Protein AF-A0A2S5W0P7-F1 (afdb_monomer_lite)

Secondary structure (DSSP, 8-state):
-HHHHTSS-HHHHHHHHHHHHH-GGG--HHHHHHHHHS--SHHHHHHHHHHHHHHHHTT-S-HHHHHHHHHHHHHHHHTTTTTTSHHHHHHHHHHT-

Foldseek 3Di:
DVVQCPDPDLVSNLVVLVVLLVVVLPDDLVSLLCQCPVDPDPNSNLSSLSSLLSNLVVVNDDPVSNVVSLVSLVVSVVVCVCPPHPSVVSSVNSNVD

pLDDT: mean 86.95, std 9.22, range [62.41, 96.12]

Structure (mmCIF, N/CA/C/O backbone):
data_AF-A0A2S5W0P7-F1
#
_entry.id   AF-A0A2S5W0P7-F1
#
loop_
_atom_site.group_PDB
_atom_site.id
_atom_site.type_symbol
_atom_site.label_atom_id
_atom_site.label_alt_id
_atom_site.label_comp_id
_atom_site.label_asym_id
_atom_site.label_entity_id
_atom_site.label_seq_id
_atom_site.pdbx_PDB_ins_code
_atom_site.Cartn_x
_atom_site.Cartn_y
_atom_site.Cartn_z
_atom_site.occupancy
_atom_site.B_iso_or_equiv
_atom_site.auth_seq_id
_atom_site.auth_comp_id
_atom_site.auth_asym_id
_atom_site.auth_atom_id
_atom_site.pdbx_PDB_model_num
ATOM 1 N N . MET A 1 1 ? 4.710 -8.966 12.769 1.00 62.41 1 MET A N 1
ATOM 2 C CA . MET A 1 1 ? 4.796 -8.575 11.346 1.00 62.41 1 MET A CA 1
ATOM 3 C C . MET A 1 1 ? 6.096 -7.838 11.018 1.00 62.41 1 MET A C 1
ATOM 5 O O . MET A 1 1 ? 6.849 -8.324 10.188 1.00 62.41 1 MET A O 1
ATOM 9 N N . GLN A 1 2 ? 6.430 -6.752 11.726 1.00 62.94 2 GLN A N 1
ATOM 10 C CA . GLN A 1 2 ? 7.634 -5.935 11.473 1.00 62.94 2 GLN A CA 1
ATOM 11 C C . GLN A 1 2 ? 8.955 -6.725 11.337 1.00 62.94 2 GLN A C 1
ATOM 13 O O . GLN A 1 2 ? 9.772 -6.416 10.478 1.00 62.94 2 GLN A O 1
ATOM 18 N N . LYS A 1 3 ? 9.158 -7.793 12.125 1.00 67.00 3 LYS A N 1
ATOM 19 C CA . LYS A 1 3 ? 10.377 -8.625 12.052 1.00 67.00 3 LYS A CA 1
ATOM 20 C C . LYS A 1 3 ? 10.553 -9.354 10.709 1.00 67.00 3 LYS A C 1
ATOM 22 O O . LYS A 1 3 ? 11.685 -9.590 10.310 1.00 67.00 3 LYS A O 1
ATOM 27 N N . LEU A 1 4 ? 9.461 -9.719 10.031 1.00 63.94 4 LEU A N 1
ATOM 28 C CA . LEU A 1 4 ? 9.514 -10.393 8.727 1.00 63.94 4 LEU A CA 1
ATOM 29 C C . LEU A 1 4 ? 9.783 -9.407 7.586 1.00 63.94 4 LEU A C 1
ATOM 31 O O . LEU A 1 4 ? 10.537 -9.734 6.677 1.00 63.94 4 LEU A O 1
ATOM 35 N N . LEU A 1 5 ? 9.209 -8.203 7.660 1.00 63.28 5 LEU A N 1
ATOM 36 C CA . LEU A 1 5 ? 9.405 -7.147 6.660 1.00 63.28 5 LEU A CA 1
ATOM 37 C C . LEU A 1 5 ? 10.803 -6.520 6.717 1.00 63.28 5 LEU A C 1
ATOM 39 O O . LEU A 1 5 ? 11.297 -6.049 5.705 1.00 63.28 5 LEU A O 1
ATOM 43 N N . ARG A 1 6 ? 11.475 -6.579 7.871 1.00 68.94 6 ARG A N 1
ATOM 44 C CA . ARG A 1 6 ? 12.856 -6.096 8.048 1.00 68.94 6 ARG A CA 1
ATOM 45 C C . ARG A 1 6 ? 13.930 -7.169 7.835 1.00 68.94 6 ARG A C 1
ATOM 47 O O . ARG A 1 6 ? 15.114 -6.913 8.058 1.00 68.94 6 ARG A O 1
ATOM 54 N N . ASP A 1 7 ? 13.548 -8.392 7.465 1.00 75.62 7 ASP A N 1
ATOM 55 C CA . ASP A 1 7 ? 14.510 -9.464 7.195 1.00 75.62 7 ASP A CA 1
ATOM 56 C C . ASP A 1 7 ? 15.249 -9.188 5.873 1.00 75.62 7 ASP A C 1
ATOM 58 O O . ASP A 1 7 ? 14.681 -8.644 4.926 1.00 75.62 7 ASP A O 1
ATOM 62 N N . ARG A 1 8 ? 16.526 -9.573 5.771 1.00 71.56 8 ARG A N 1
ATOM 63 C CA . ARG A 1 8 ? 17.306 -9.402 4.531 1.00 71.56 8 ARG A CA 1
ATOM 64 C C . ARG A 1 8 ? 16.838 -10.322 3.399 1.00 71.56 8 ARG A C 1
ATOM 66 O O . ARG A 1 8 ? 17.155 -10.053 2.244 1.00 71.56 8 ARG A O 1
ATOM 73 N N . SER A 1 9 ? 16.062 -11.360 3.701 1.00 83.50 9 SER A N 1
ATOM 74 C CA . SER A 1 9 ? 15.480 -12.270 2.717 1.00 83.50 9 SER A CA 1
ATOM 75 C C . SER A 1 9 ? 14.264 -11.655 2.020 1.00 83.50 9 SER A C 1
ATOM 77 O O . SER A 1 9 ? 13.201 -11.516 2.621 1.00 83.50 9 SER A O 1
ATOM 79 N N . GLU A 1 10 ? 14.403 -11.371 0.725 1.00 80.81 10 GLU A N 1
ATOM 80 C CA . GLU A 1 10 ? 13.308 -10.905 -0.137 1.00 80.81 10 GLU A CA 1
ATOM 81 C C . GLU A 1 10 ? 12.088 -11.832 -0.078 1.00 80.81 10 GLU A C 1
ATOM 83 O O . GLU A 1 10 ? 10.975 -11.368 0.138 1.00 80.81 10 GLU A O 1
ATOM 88 N N . ALA A 1 11 ? 12.292 -13.152 -0.142 1.00 85.31 11 ALA A N 1
ATOM 89 C CA . ALA A 1 11 ? 11.205 -14.128 -0.067 1.00 85.31 11 ALA A CA 1
ATOM 90 C C . ALA A 1 11 ? 10.361 -13.986 1.214 1.00 85.31 11 ALA A C 1
ATOM 92 O O . ALA A 1 11 ? 9.136 -14.104 1.172 1.00 85.31 11 ALA A O 1
ATOM 93 N N . LYS A 1 12 ? 10.993 -13.691 2.358 1.00 86.06 12 LYS A N 1
ATOM 94 C CA . LYS A 1 12 ? 10.270 -13.464 3.617 1.00 86.06 12 LYS A CA 1
ATOM 95 C C . LYS A 1 12 ? 9.511 -12.142 3.617 1.00 86.06 12 LYS A C 1
ATOM 97 O O . LYS A 1 12 ? 8.398 -12.106 4.142 1.00 86.06 12 LYS A O 1
ATOM 102 N N . ARG A 1 13 ? 10.082 -11.086 3.029 1.00 87.62 13 ARG A N 1
ATOM 103 C CA . ARG A 1 13 ? 9.418 -9.781 2.904 1.00 87.62 13 ARG A CA 1
ATOM 104 C C . ARG A 1 13 ? 8.206 -9.872 1.980 1.00 87.62 13 ARG A C 1
ATOM 106 O O . ARG A 1 13 ? 7.105 -9.537 2.400 1.00 87.62 13 ARG A O 1
ATOM 113 N N . VAL A 1 14 ? 8.368 -10.469 0.799 1.00 89.31 14 VAL A N 1
ATOM 114 C CA . VAL A 1 14 ? 7.279 -10.778 -0.145 1.00 89.31 14 VAL A CA 1
ATOM 115 C C . VAL A 1 14 ? 6.174 -11.593 0.528 1.00 89.31 14 VAL A C 1
ATOM 117 O O . VAL A 1 14 ? 4.998 -11.254 0.420 1.00 89.31 14 VAL A O 1
ATOM 120 N N . MET A 1 15 ? 6.528 -12.648 1.268 1.00 90.31 15 MET A N 1
ATOM 121 C CA . MET A 1 15 ? 5.541 -13.464 1.978 1.00 90.31 15 MET A CA 1
ATOM 122 C C . MET A 1 15 ? 4.793 -12.659 3.048 1.00 90.31 15 MET A C 1
ATOM 124 O O . MET A 1 15 ? 3.582 -12.808 3.193 1.00 90.31 15 MET A O 1
ATOM 128 N N . ALA A 1 16 ? 5.480 -11.785 3.785 1.00 90.06 16 ALA A N 1
ATOM 129 C CA . ALA A 1 16 ? 4.839 -10.910 4.762 1.00 90.06 16 ALA A CA 1
ATOM 130 C C . ALA A 1 16 ? 3.862 -9.923 4.105 1.00 90.06 16 ALA A C 1
ATOM 132 O O . ALA A 1 16 ? 2.763 -9.728 4.622 1.00 90.06 16 ALA A O 1
ATOM 133 N N . LEU A 1 17 ? 4.215 -9.370 2.942 1.00 92.06 17 LEU A N 1
ATOM 134 C CA . LEU A 1 17 ? 3.330 -8.512 2.150 1.00 92.06 17 LEU A CA 1
ATOM 135 C C . LEU A 1 17 ? 2.093 -9.275 1.657 1.00 92.06 17 LEU A C 1
ATOM 137 O O . LEU A 1 17 ? 0.976 -8.777 1.779 1.00 92.06 17 LEU A O 1
ATOM 141 N N . ALA A 1 18 ? 2.259 -10.519 1.205 1.00 93.06 18 ALA A N 1
ATOM 142 C CA . ALA A 1 18 ? 1.137 -11.377 0.828 1.00 93.06 18 ALA A CA 1
ATOM 143 C C . ALA A 1 18 ? 0.210 -11.700 2.019 1.00 93.06 18 ALA A C 1
ATOM 145 O O . ALA A 1 18 ? -1.007 -11.803 1.854 1.00 93.06 18 ALA A O 1
ATOM 146 N N . ILE A 1 19 ? 0.758 -11.836 3.234 1.00 93.19 19 ILE A N 1
ATOM 147 C CA . ILE A 1 19 ? -0.054 -11.992 4.449 1.00 93.19 19 ILE A CA 1
ATOM 148 C C . ILE A 1 19 ? -0.838 -10.709 4.731 1.00 93.19 19 ILE A C 1
ATOM 150 O O . ILE A 1 19 ? -2.031 -10.800 5.007 1.00 93.19 19 ILE A O 1
ATOM 154 N N . LEU A 1 20 ? -0.213 -9.532 4.625 1.00 93.00 20 LEU A N 1
ATOM 155 C CA . LEU A 1 20 ? -0.887 -8.245 4.834 1.00 93.00 20 LEU A CA 1
ATOM 156 C C . LEU A 1 20 ? -2.045 -8.018 3.858 1.00 93.00 20 LEU A C 1
ATOM 158 O O . LEU A 1 20 ? -3.096 -7.549 4.278 1.00 93.00 20 LEU A O 1
ATOM 162 N N . GLN A 1 21 ? -1.905 -8.436 2.598 1.00 93.50 21 GLN A N 1
ATOM 163 C CA . GLN A 1 21 ? -3.004 -8.387 1.625 1.00 93.50 21 GLN A CA 1
ATOM 164 C C . GLN A 1 21 ? -4.233 -9.195 2.083 1.00 93.50 21 GLN A C 1
ATOM 166 O O . GLN A 1 21 ? -5.367 -8.807 1.820 1.00 93.50 21 GLN A O 1
ATOM 171 N N . ARG A 1 22 ? -4.026 -10.323 2.778 1.00 94.06 22 ARG A N 1
ATOM 172 C CA . ARG A 1 22 ? -5.108 -11.189 3.287 1.00 94.06 22 ARG A CA 1
ATOM 173 C C . ARG A 1 22 ? -5.582 -10.827 4.692 1.00 94.06 22 ARG A C 1
ATOM 175 O O . ARG A 1 22 ? -6.689 -11.196 5.075 1.00 94.06 22 ARG A O 1
ATOM 182 N N . ARG A 1 23 ? -4.725 -10.177 5.477 1.00 93.75 23 ARG A N 1
ATOM 183 C CA . ARG A 1 23 ? -4.955 -9.776 6.869 1.00 93.75 23 ARG A CA 1
ATOM 184 C C . ARG A 1 23 ? -4.538 -8.317 7.061 1.00 93.75 23 ARG A C 1
ATOM 186 O O . ARG A 1 23 ? -3.505 -8.056 7.688 1.00 93.75 23 ARG A O 1
ATOM 193 N N . PRO A 1 24 ? -5.317 -7.369 6.507 1.00 92.31 24 PRO A N 1
ATOM 194 C CA . PRO A 1 24 ? -4.957 -5.955 6.533 1.00 92.31 24 PRO A CA 1
ATOM 195 C C . PRO A 1 24 ? -4.964 -5.361 7.948 1.00 92.31 24 PRO A C 1
ATOM 197 O O . PRO A 1 24 ? -4.268 -4.388 8.217 1.00 92.31 24 PRO A O 1
ATOM 200 N N . ASP A 1 25 ? -5.668 -6.010 8.879 1.00 90.81 25 ASP A N 1
ATOM 201 C CA . ASP A 1 25 ? -5.698 -5.708 10.312 1.00 90.81 25 ASP A CA 1
ATOM 202 C C . ASP A 1 25 ? -4.334 -5.853 11.012 1.00 90.81 25 ASP A C 1
ATOM 204 O O . ASP A 1 25 ? -4.133 -5.329 12.103 1.00 90.81 25 ASP A O 1
ATOM 208 N N . LEU A 1 26 ? -3.384 -6.563 10.395 1.00 90.88 26 LEU A N 1
ATOM 209 C CA . LEU A 1 26 ? -2.032 -6.759 10.927 1.00 90.88 26 LEU A CA 1
ATOM 210 C C . LEU A 1 26 ? -1.027 -5.712 10.425 1.00 90.88 26 LEU A C 1
ATOM 212 O O . LEU A 1 26 ? 0.169 -5.818 10.731 1.00 90.88 26 LEU A O 1
ATOM 216 N N . ALA A 1 27 ? -1.479 -4.763 9.605 1.00 88.75 27 ALA A N 1
ATOM 217 C CA . ALA A 1 27 ? -0.629 -3.748 9.012 1.00 88.75 27 ALA A CA 1
ATOM 218 C C . ALA A 1 27 ? -0.179 -2.699 10.031 1.00 88.75 27 ALA A C 1
ATOM 220 O O . ALA A 1 27 ? -0.879 -2.385 10.988 1.00 88.75 27 ALA A O 1
ATOM 221 N N . SER A 1 28 ? 0.994 -2.119 9.783 1.00 89.44 28 SER A N 1
ATOM 222 C CA . SER A 1 28 ? 1.385 -0.841 10.375 1.00 89.44 28 SER A CA 1
ATOM 223 C C . SER A 1 28 ? 1.794 0.106 9.256 1.00 89.44 28 SER A C 1
ATOM 225 O O . SER A 1 28 ? 2.368 -0.336 8.254 1.00 89.44 28 SER A O 1
ATOM 227 N N . VAL A 1 29 ? 1.508 1.400 9.418 1.00 90.06 29 VAL A N 1
ATOM 228 C CA . VAL A 1 29 ? 1.840 2.405 8.398 1.00 90.06 29 VAL A CA 1
ATOM 229 C C . VAL A 1 29 ? 3.336 2.405 8.085 1.00 90.06 29 VAL A C 1
ATOM 231 O O . VAL A 1 29 ? 3.719 2.414 6.926 1.00 90.06 29 VAL A O 1
ATOM 234 N N . GLU A 1 30 ? 4.186 2.257 9.102 1.00 88.56 30 GLU A N 1
ATOM 235 C CA . GLU A 1 30 ? 5.647 2.241 8.952 1.00 88.56 30 GLU A CA 1
ATOM 236 C C . GLU A 1 30 ? 6.119 1.090 8.056 1.00 88.56 30 GLU A C 1
ATOM 238 O O . GLU A 1 30 ? 6.978 1.272 7.200 1.00 88.56 30 GLU A O 1
ATOM 243 N N . ALA A 1 31 ? 5.534 -0.095 8.245 1.00 86.25 31 ALA A N 1
ATOM 244 C CA . ALA A 1 31 ? 5.850 -1.291 7.477 1.00 86.25 31 ALA A CA 1
ATOM 245 C C . ALA A 1 31 ? 5.439 -1.152 6.005 1.00 86.25 31 ALA A C 1
ATOM 247 O O . ALA A 1 31 ? 6.166 -1.593 5.116 1.00 86.25 31 ALA A O 1
ATOM 248 N N . LEU A 1 32 ? 4.280 -0.541 5.750 1.00 90.12 32 LEU A N 1
ATOM 249 C CA . LEU A 1 32 ? 3.799 -0.284 4.394 1.00 90.12 32 LEU A CA 1
ATOM 250 C C . LEU A 1 32 ? 4.620 0.810 3.715 1.00 90.12 32 LEU A C 1
ATOM 252 O O . LEU A 1 32 ? 5.048 0.614 2.583 1.00 90.12 32 LEU A O 1
ATOM 256 N N . SER A 1 33 ? 4.907 1.908 4.418 1.00 90.06 33 SER A N 1
ATOM 257 C CA . SER A 1 33 ? 5.758 2.988 3.919 1.00 90.06 33 SER A CA 1
ATOM 258 C C . SER A 1 33 ? 7.150 2.479 3.545 1.00 90.06 33 SER A C 1
ATOM 260 O O . SER A 1 33 ? 7.653 2.813 2.477 1.00 90.06 33 SER A O 1
ATOM 262 N N . GLU A 1 34 ? 7.761 1.618 4.363 1.00 87.12 34 GLU A N 1
ATOM 263 C CA . GLU A 1 34 ? 9.047 0.986 4.037 1.00 87.12 34 GLU A CA 1
ATOM 264 C C . GLU A 1 34 ? 8.945 0.103 2.780 1.00 87.12 34 GLU A C 1
ATOM 266 O O . GLU A 1 34 ? 9.815 0.162 1.914 1.00 87.12 34 GLU A O 1
ATOM 271 N N . ALA A 1 35 ? 7.863 -0.665 2.627 1.00 87.69 35 ALA A N 1
ATOM 272 C CA . ALA A 1 35 ? 7.670 -1.543 1.474 1.00 87.69 35 ALA A CA 1
ATOM 273 C C . ALA A 1 35 ? 7.441 -0.789 0.152 1.00 87.69 35 ALA A C 1
ATOM 275 O O . ALA A 1 35 ? 7.915 -1.240 -0.892 1.00 87.69 35 ALA A O 1
ATOM 276 N N . VAL A 1 36 ? 6.740 0.350 0.183 1.00 88.62 36 VAL A N 1
ATOM 277 C CA . VAL A 1 36 ? 6.459 1.156 -1.022 1.00 88.62 36 VAL A CA 1
ATOM 278 C C . VAL A 1 36 ? 7.597 2.111 -1.395 1.00 88.62 36 VAL A C 1
ATOM 280 O O . VAL A 1 36 ? 7.656 2.560 -2.529 1.00 88.62 36 VAL A O 1
ATOM 283 N N . THR A 1 37 ? 8.527 2.404 -0.481 1.00 85.00 37 THR A N 1
ATOM 284 C CA . THR A 1 37 ? 9.654 3.327 -0.742 1.00 85.00 37 THR A CA 1
ATOM 285 C C . THR A 1 37 ? 11.008 2.635 -0.850 1.00 85.00 37 THR A C 1
ATOM 287 O O . THR A 1 37 ? 11.867 3.041 -1.635 1.00 85.00 37 THR A O 1
ATOM 290 N N . GLY A 1 38 ? 11.230 1.607 -0.029 1.00 71.31 38 GLY A N 1
ATOM 291 C CA . GLY A 1 38 ? 12.537 0.996 0.200 1.00 71.31 38 GLY A CA 1
ATOM 292 C C . GLY A 1 38 ? 12.818 -0.237 -0.652 1.00 71.31 38 GLY A C 1
ATOM 293 O O . GLY A 1 38 ? 13.947 -0.738 -0.640 1.00 71.31 38 GLY A O 1
ATOM 294 N N . SER A 1 39 ? 11.825 -0.745 -1.386 1.00 72.06 39 SER A N 1
ATOM 295 C CA . SER A 1 39 ? 12.007 -1.951 -2.187 1.00 72.06 39 SER A CA 1
ATOM 296 C C . SER A 1 39 ? 12.917 -1.693 -3.394 1.00 72.06 39 SER A C 1
ATOM 298 O O . SER A 1 39 ? 12.656 -0.826 -4.227 1.00 72.06 39 SER A O 1
ATOM 300 N N . ARG A 1 40 ? 14.008 -2.465 -3.478 1.00 67.62 40 ARG A N 1
ATOM 301 C CA . ARG A 1 40 ? 15.012 -2.371 -4.553 1.00 67.62 40 ARG A CA 1
ATOM 302 C C . ARG A 1 40 ? 14.603 -3.130 -5.816 1.00 67.62 40 ARG A C 1
ATOM 304 O O . ARG A 1 40 ? 15.091 -2.801 -6.891 1.00 67.62 40 ARG A O 1
ATOM 311 N N . GLU A 1 41 ? 13.709 -4.108 -5.680 1.00 82.06 41 GLU A N 1
ATOM 312 C CA . GLU A 1 41 ? 13.290 -5.010 -6.754 1.00 82.06 41 GLU A CA 1
ATOM 313 C C . GLU A 1 41 ? 11.856 -4.715 -7.198 1.00 82.06 41 GLU A C 1
ATOM 315 O O . GLU A 1 41 ? 10.965 -4.445 -6.390 1.00 82.06 41 GLU A O 1
ATOM 320 N N . ALA A 1 42 ? 11.602 -4.795 -8.507 1.00 85.06 42 ALA A N 1
ATOM 321 C CA . ALA A 1 42 ? 10.308 -4.415 -9.073 1.00 85.06 4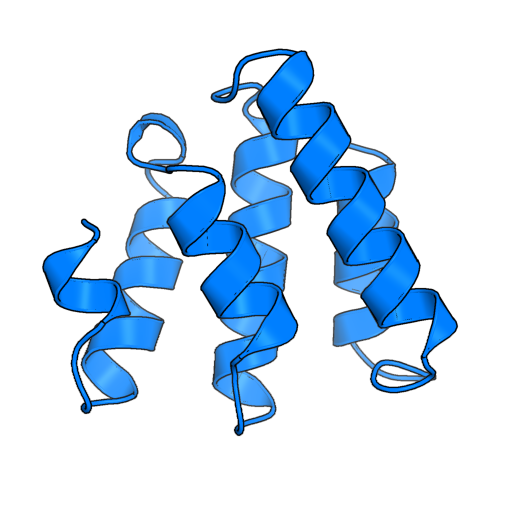2 ALA A CA 1
ATOM 322 C C . ALA A 1 42 ? 9.144 -5.277 -8.553 1.00 85.06 42 ALA A C 1
ATOM 324 O O 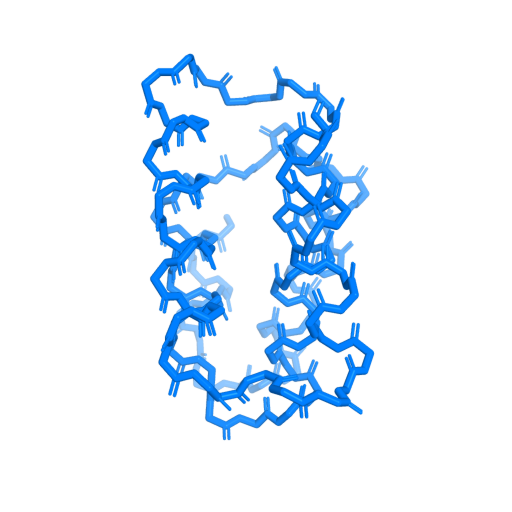. ALA A 1 42 ? 8.041 -4.764 -8.354 1.00 85.06 42 ALA A O 1
ATOM 325 N N . PHE A 1 43 ? 9.395 -6.569 -8.320 1.00 87.56 43 PHE A N 1
ATOM 326 C CA . PHE A 1 43 ? 8.384 -7.507 -7.840 1.00 87.56 43 PHE A CA 1
ATOM 327 C C . PHE A 1 43 ? 8.000 -7.246 -6.383 1.00 87.56 43 PHE A C 1
ATOM 329 O O . PHE A 1 43 ? 6.816 -7.139 -6.071 1.00 87.56 43 PHE A O 1
ATOM 336 N N . GLU A 1 44 ? 8.985 -7.100 -5.496 1.00 86.94 44 GLU A N 1
ATOM 337 C CA . GLU A 1 44 ? 8.729 -6.788 -4.092 1.00 86.94 44 GLU A CA 1
ATOM 338 C C . GLU A 1 44 ? 8.009 -5.438 -3.950 1.00 86.94 44 GLU A C 1
ATOM 340 O O . GLU A 1 44 ? 7.033 -5.345 -3.205 1.00 86.94 44 GLU A O 1
ATOM 345 N N . HIS A 1 45 ? 8.404 -4.430 -4.732 1.00 89.19 45 HIS A N 1
ATOM 346 C CA . HIS A 1 45 ? 7.726 -3.138 -4.746 1.00 89.19 45 HIS A CA 1
ATOM 347 C C . HIS A 1 45 ? 6.250 -3.282 -5.151 1.00 89.19 45 HIS A C 1
ATOM 349 O O . HIS A 1 45 ? 5.363 -2.758 -4.477 1.00 89.19 45 HIS A O 1
ATOM 355 N N . LEU A 1 46 ? 5.955 -4.056 -6.202 1.00 91.12 46 LEU A N 1
ATOM 356 C CA . LEU A 1 46 ? 4.573 -4.338 -6.599 1.00 91.12 46 LEU A CA 1
ATOM 357 C C . LEU A 1 46 ? 3.774 -5.003 -5.464 1.00 91.12 46 LEU A C 1
ATOM 359 O O . LEU A 1 46 ? 2.630 -4.623 -5.219 1.00 91.12 46 LEU A O 1
ATOM 363 N N . GLN A 1 47 ? 4.368 -5.954 -4.738 1.00 92.75 47 GLN A N 1
ATOM 364 C CA . GLN A 1 47 ? 3.713 -6.575 -3.580 1.00 92.75 47 GLN A CA 1
ATOM 365 C C . GLN A 1 47 ? 3.465 -5.580 -2.439 1.00 92.75 47 GLN A C 1
ATOM 367 O O . GLN A 1 47 ? 2.446 -5.687 -1.753 1.00 92.75 47 GLN A O 1
ATOM 372 N N . GLY A 1 48 ? 4.363 -4.608 -2.256 1.00 92.88 48 GLY A N 1
ATOM 373 C CA . GLY A 1 48 ? 4.203 -3.504 -1.310 1.00 92.88 48 GLY A CA 1
ATOM 374 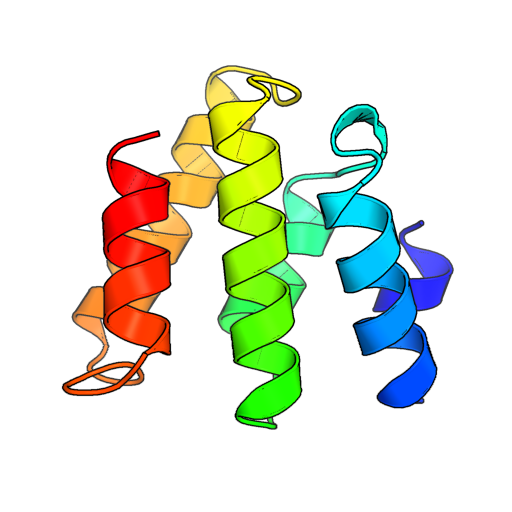C C . GLY A 1 48 ? 2.985 -2.647 -1.639 1.00 92.88 48 GLY A C 1
ATOM 375 O O . GLY A 1 48 ? 2.146 -2.404 -0.773 1.00 92.88 48 GLY A O 1
ATOM 376 N N . LEU A 1 49 ? 2.842 -2.268 -2.909 1.00 94.00 49 LEU A N 1
ATOM 377 C CA . LEU A 1 49 ? 1.715 -1.469 -3.397 1.00 94.00 49 LEU A CA 1
ATOM 378 C C . LEU A 1 49 ? 0.381 -2.217 -3.282 1.00 94.00 49 LEU A C 1
ATOM 380 O O . LEU A 1 49 ? -0.602 -1.648 -2.816 1.00 94.00 49 LEU A O 1
ATOM 384 N N . LEU A 1 50 ? 0.351 -3.509 -3.626 1.00 94.81 50 LEU A N 1
ATOM 385 C CA . LEU A 1 50 ? -0.842 -4.348 -3.460 1.00 94.81 50 LEU A CA 1
ATOM 386 C C . LEU A 1 50 ? -1.249 -4.482 -1.985 1.00 94.81 50 LEU A C 1
ATOM 388 O O . LEU A 1 50 ? -2.436 -4.448 -1.659 1.00 94.81 50 LEU A O 1
ATOM 392 N N . ALA A 1 51 ? -0.277 -4.609 -1.077 1.00 95.12 51 ALA A N 1
ATOM 393 C CA . ALA A 1 51 ? -0.548 -4.625 0.359 1.00 95.12 51 ALA A CA 1
ATOM 394 C C . ALA A 1 51 ? -1.098 -3.276 0.847 1.00 95.12 51 ALA A C 1
ATOM 396 O O . ALA A 1 51 ? -2.073 -3.258 1.597 1.00 95.12 51 ALA A O 1
ATOM 397 N N . ALA A 1 52 ? -0.525 -2.158 0.394 1.00 95.00 52 ALA A N 1
ATOM 398 C CA . ALA A 1 52 ? -1.011 -0.820 0.725 1.00 95.00 52 ALA A CA 1
ATOM 399 C C . ALA A 1 52 ? -2.455 -0.603 0.244 1.00 95.00 52 ALA A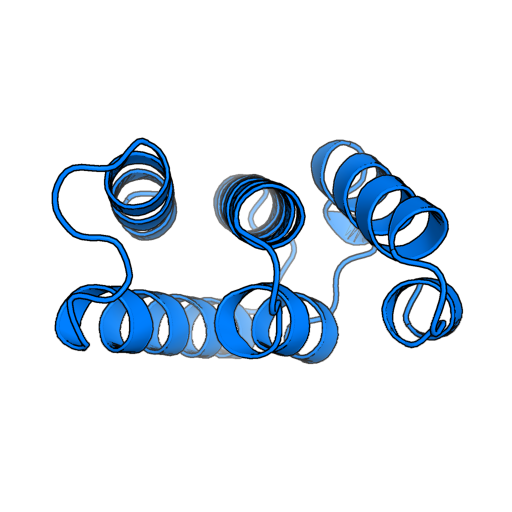 C 1
ATOM 401 O O . ALA A 1 52 ? -3.296 -0.156 1.024 1.00 95.00 52 ALA A O 1
ATOM 402 N N . GLN A 1 53 ? -2.766 -1.000 -0.994 1.00 96.12 53 GLN A N 1
ATOM 403 C CA . GLN A 1 53 ? -4.121 -0.953 -1.543 1.00 96.12 53 GLN A CA 1
ATOM 404 C C . GLN A 1 53 ? -5.108 -1.747 -0.681 1.00 96.12 53 GLN A C 1
ATOM 406 O O . GLN A 1 53 ? -6.143 -1.218 -0.280 1.00 96.12 53 GLN A O 1
ATOM 411 N N . ALA A 1 54 ? -4.781 -3.003 -0.359 1.00 95.44 54 ALA A N 1
ATOM 412 C CA . ALA A 1 54 ? -5.647 -3.860 0.449 1.00 95.44 54 ALA A CA 1
ATOM 413 C C . ALA A 1 54 ? -5.924 -3.257 1.837 1.00 95.44 54 ALA A C 1
ATOM 415 O O . ALA A 1 54 ? -7.047 -3.326 2.333 1.00 95.44 54 ALA A O 1
ATOM 416 N N . VAL A 1 55 ? -4.916 -2.632 2.449 1.00 94.94 55 VAL A N 1
ATOM 417 C CA . VAL A 1 55 ? -5.026 -1.997 3.770 1.00 94.94 55 VAL A CA 1
ATOM 418 C C . VAL A 1 55 ? -5.870 -0.727 3.742 1.00 94.94 55 VAL A C 1
ATOM 420 O O . VAL A 1 55 ? -6.707 -0.541 4.632 1.00 94.94 55 VAL A O 1
ATOM 423 N N . LEU A 1 56 ? -5.703 0.115 2.721 1.00 95.12 56 LEU A N 1
ATOM 424 C CA . LEU A 1 56 ? -6.527 1.310 2.532 1.00 95.12 56 LEU A CA 1
ATOM 425 C C . LEU A 1 56 ? -7.989 0.932 2.265 1.00 95.12 56 LEU A C 1
ATOM 427 O O . LEU A 1 56 ? -8.878 1.416 2.967 1.00 95.12 56 LEU A O 1
ATOM 431 N N . ALA A 1 57 ? -8.229 -0.020 1.358 1.00 94.75 57 ALA A N 1
ATOM 432 C CA . ALA A 1 57 ? -9.568 -0.513 1.036 1.00 94.75 57 ALA A CA 1
ATOM 433 C C . ALA A 1 57 ? -10.271 -1.150 2.248 1.00 94.75 57 ALA A C 1
ATOM 435 O O . ALA A 1 57 ? -11.471 -0.966 2.453 1.00 94.75 57 ALA A O 1
ATOM 436 N N . ALA A 1 58 ? -9.523 -1.868 3.090 1.00 94.50 58 ALA A N 1
ATOM 437 C CA . ALA A 1 58 ? -10.044 -2.474 4.312 1.00 94.50 58 ALA A CA 1
ATOM 438 C C . ALA A 1 58 ? -10.262 -1.471 5.459 1.00 94.50 58 ALA A C 1
ATOM 440 O O . ALA A 1 58 ? -10.769 -1.866 6.510 1.00 94.50 58 ALA A O 1
ATOM 441 N N . ARG A 1 59 ? -9.858 -0.200 5.297 1.00 93.88 59 ARG A N 1
ATOM 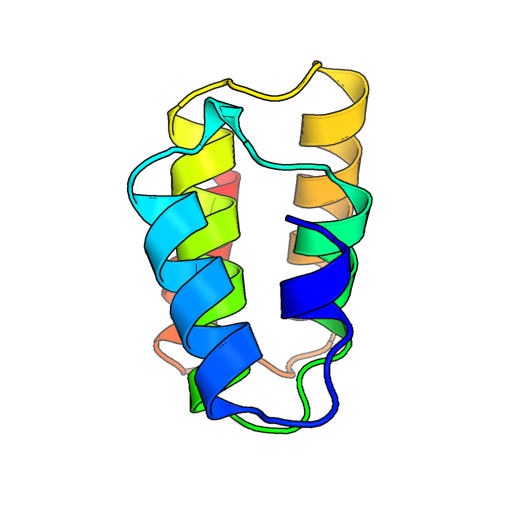442 C CA . ARG A 1 59 ? -9.953 0.859 6.321 1.00 93.88 59 ARG A CA 1
ATOM 443 C C . ARG A 1 59 ? -9.400 0.421 7.682 1.00 93.88 59 ARG A C 1
ATOM 445 O O . ARG A 1 59 ? -9.950 0.752 8.727 1.00 93.88 59 ARG A O 1
ATOM 452 N N . SER A 1 60 ? -8.324 -0.367 7.653 1.00 90.50 60 SER A N 1
ATOM 453 C CA . SER A 1 60 ? -7.725 -0.972 8.852 1.00 90.50 60 SER A CA 1
ATOM 454 C C . SER A 1 60 ? -6.747 -0.042 9.581 1.00 90.50 60 SER A C 1
ATOM 456 O O . SER A 1 60 ? -6.296 -0.367 10.673 1.00 90.50 60 SER A O 1
ATOM 458 N N . LEU A 1 61 ? -6.431 1.111 8.987 1.00 91.88 61 LEU A N 1
ATOM 459 C CA . LEU A 1 61 ? -5.588 2.156 9.567 1.00 91.88 61 LEU A CA 1
ATOM 460 C C . LEU A 1 61 ? -6.438 3.270 10.182 1.00 91.88 61 LEU A C 1
ATOM 462 O O . LEU A 1 61 ? -7.566 3.521 9.748 1.00 91.88 61 LEU A O 1
ATOM 466 N N . SER A 1 62 ? -5.870 3.999 11.143 1.00 93.75 62 SER A N 1
ATOM 467 C CA . SER A 1 62 ? -6.448 5.276 11.563 1.00 93.75 62 SER A CA 1
ATOM 468 C C . SER A 1 62 ? -6.446 6.286 10.408 1.00 93.75 62 SER A C 1
ATOM 470 O O . SER A 1 62 ? -5.698 6.156 9.438 1.00 93.75 62 SER A O 1
ATOM 472 N N . VAL A 1 63 ? -7.264 7.339 10.516 1.00 93.38 63 VAL A N 1
ATOM 473 C CA . VAL A 1 63 ? -7.335 8.391 9.485 1.00 93.38 63 VAL A CA 1
ATOM 474 C C . VAL A 1 63 ? -5.962 9.024 9.245 1.00 93.38 63 VAL A C 1
ATOM 476 O O . VAL A 1 63 ? -5.569 9.191 8.098 1.00 93.38 63 VAL A O 1
ATOM 479 N N . ALA A 1 64 ? -5.214 9.322 10.312 1.00 94.38 64 ALA A N 1
ATOM 480 C CA . ALA A 1 64 ? -3.887 9.925 10.203 1.00 94.38 64 ALA A CA 1
ATOM 481 C C . ALA A 1 64 ? -2.888 9.004 9.482 1.00 94.38 64 ALA A C 1
ATOM 483 O O . ALA A 1 64 ? -2.158 9.451 8.602 1.00 94.38 64 ALA A O 1
ATOM 484 N N . GLU A 1 65 ? -2.894 7.711 9.808 1.00 94.75 65 GLU A N 1
ATOM 485 C CA . GLU A 1 65 ? -2.034 6.716 9.160 1.00 94.75 65 GLU A CA 1
ATOM 486 C C . GLU A 1 65 ? -2.404 6.502 7.689 1.00 94.75 65 GLU A C 1
ATOM 488 O O . GLU A 1 65 ? -1.524 6.409 6.836 1.00 94.75 65 GLU A O 1
ATOM 493 N N . ALA A 1 66 ? -3.700 6.457 7.376 1.00 94.56 66 ALA A N 1
ATOM 494 C CA . ALA A 1 66 ? -4.170 6.332 6.004 1.00 94.56 66 ALA A CA 1
ATOM 495 C C . ALA A 1 66 ? -3.793 7.564 5.166 1.00 94.56 66 ALA A C 1
ATOM 497 O O . ALA A 1 66 ? -3.390 7.415 4.015 1.00 94.56 66 ALA A O 1
ATOM 498 N N . THR A 1 67 ? -3.889 8.772 5.733 1.00 94.88 67 THR A N 1
ATOM 499 C CA . THR A 1 67 ? -3.429 10.006 5.077 1.00 94.88 67 THR A CA 1
ATOM 500 C C . THR A 1 67 ? -1.930 9.950 4.800 1.00 94.88 67 THR A C 1
ATOM 502 O O . THR A 1 67 ? -1.531 10.132 3.654 1.00 94.88 67 THR A O 1
ATOM 505 N N . ALA A 1 68 ? -1.115 9.602 5.799 1.00 94.19 68 ALA A N 1
ATOM 506 C CA . ALA A 1 68 ? 0.335 9.501 5.634 1.00 94.19 68 ALA A CA 1
ATOM 507 C C . ALA A 1 68 ? 0.735 8.475 4.557 1.00 94.19 68 ALA A C 1
ATOM 509 O O . ALA A 1 68 ? 1.637 8.718 3.756 1.00 94.19 68 ALA A O 1
ATOM 510 N N . LEU A 1 69 ? 0.041 7.333 4.492 1.00 94.56 69 LEU A N 1
ATOM 511 C CA . LEU A 1 69 ? 0.289 6.332 3.455 1.00 94.56 69 LEU A CA 1
ATOM 512 C C . LEU A 1 69 ? -0.087 6.842 2.054 1.00 94.56 69 LEU A C 1
ATOM 514 O O . LEU A 1 69 ? 0.658 6.610 1.104 1.00 94.56 69 LEU A O 1
ATOM 518 N N . ARG A 1 70 ? -1.213 7.556 1.913 1.00 95.12 70 ARG A N 1
ATOM 519 C CA . ARG A 1 70 ? -1.620 8.157 0.630 1.00 95.12 70 ARG A CA 1
ATOM 520 C C . ARG A 1 70 ? -0.635 9.227 0.165 1.00 95.12 70 ARG A C 1
ATOM 522 O O . ARG A 1 70 ? -0.266 9.225 -1.005 1.00 95.12 70 ARG A O 1
ATOM 529 N N . GLU A 1 71 ? -0.166 10.086 1.066 1.00 94.25 71 GLU A N 1
ATOM 530 C CA . GLU A 1 71 ? 0.880 11.072 0.761 1.00 94.25 71 GLU A CA 1
ATOM 531 C C . GLU A 1 71 ? 2.148 10.384 0.241 1.00 94.25 71 GLU A C 1
ATOM 533 O O . GLU A 1 71 ? 2.722 10.801 -0.766 1.00 94.25 71 GLU A O 1
ATOM 538 N N . GLN A 1 72 ? 2.548 9.269 0.859 1.00 92.38 72 GLN A N 1
ATOM 539 C CA . GLN A 1 72 ? 3.710 8.513 0.402 1.00 92.38 72 GLN A CA 1
ATOM 540 C C . GLN A 1 72 ? 3.521 7.929 -1.006 1.00 92.38 72 GLN A C 1
ATOM 542 O O . GLN A 1 72 ? 4.437 7.996 -1.825 1.00 92.38 72 GLN A O 1
ATOM 547 N N . LEU A 1 73 ? 2.339 7.385 -1.313 1.00 92.31 73 LEU A N 1
ATOM 548 C CA . LEU A 1 73 ? 2.018 6.875 -2.652 1.00 92.31 73 LEU A CA 1
ATOM 549 C C . LEU A 1 73 ? 2.028 7.990 -3.707 1.00 92.31 73 LEU A C 1
ATOM 551 O O . LEU A 1 73 ? 2.537 7.786 -4.809 1.00 92.31 73 LEU A O 1
ATOM 555 N N . GLN A 1 74 ? 1.521 9.177 -3.364 1.00 93.00 74 GLN A N 1
ATOM 556 C CA . GLN A 1 74 ? 1.573 10.351 -4.238 1.00 93.00 74 GLN A CA 1
ATOM 557 C C . GLN A 1 74 ? 3.013 10.784 -4.525 1.00 93.00 74 GLN A C 1
ATOM 559 O O . GLN A 1 74 ? 3.335 11.098 -5.669 1.00 93.00 74 GLN A O 1
ATOM 564 N N . ILE A 1 75 ? 3.890 10.763 -3.516 1.00 90.62 75 ILE A N 1
ATOM 565 C CA . ILE A 1 75 ? 5.319 11.049 -3.698 1.00 90.62 75 ILE A CA 1
ATOM 566 C C . ILE A 1 75 ? 5.949 10.028 -4.651 1.00 90.62 75 ILE A C 1
ATOM 568 O O . ILE A 1 75 ? 6.648 10.416 -5.584 1.00 90.62 75 ILE A O 1
ATOM 572 N N . GLU A 1 76 ? 5.692 8.732 -4.461 1.00 87.06 76 GLU A N 1
ATOM 573 C CA . GLU A 1 76 ? 6.267 7.695 -5.325 1.00 87.06 76 GLU A CA 1
ATOM 574 C C . GLU A 1 76 ? 5.802 7.828 -6.784 1.00 87.06 76 GLU A C 1
ATOM 576 O O . GLU A 1 76 ? 6.638 7.761 -7.690 1.00 87.06 76 GLU A O 1
ATOM 581 N N . LEU A 1 77 ? 4.518 8.127 -7.017 1.00 88.12 77 LEU A N 1
ATOM 582 C CA . LEU A 1 77 ? 3.993 8.451 -8.349 1.00 88.12 77 LEU A CA 1
ATOM 583 C C . LEU A 1 77 ? 4.667 9.697 -8.941 1.00 88.12 77 LEU A C 1
ATOM 585 O O . LEU A 1 77 ? 5.150 9.660 -10.069 1.00 88.12 77 LEU A O 1
ATOM 589 N N . ALA A 1 78 ? 4.779 10.780 -8.168 1.00 87.81 78 ALA A N 1
ATOM 590 C CA . ALA A 1 78 ? 5.381 12.031 -8.629 1.00 87.81 78 ALA A CA 1
ATOM 591 C C . ALA A 1 78 ? 6.874 11.899 -8.976 1.00 87.81 78 ALA A C 1
ATOM 593 O O . ALA A 1 78 ? 7.390 12.665 -9.788 1.00 87.81 78 ALA A O 1
ATOM 594 N N . THR A 1 79 ? 7.584 10.928 -8.389 1.00 83.62 79 THR A N 1
ATOM 595 C CA . THR A 1 79 ? 9.000 10.682 -8.715 1.00 83.62 79 THR A CA 1
ATOM 596 C C . THR A 1 79 ? 9.211 10.012 -10.076 1.00 83.62 79 THR A C 1
ATOM 598 O O . THR A 1 79 ? 10.358 9.836 -10.483 1.00 83.62 79 THR A O 1
ATOM 601 N N . GLY A 1 80 ? 8.144 9.597 -10.770 1.00 69.81 80 GLY A N 1
ATOM 602 C CA . GLY A 1 80 ? 8.220 8.913 -12.066 1.00 69.81 80 GLY A CA 1
ATOM 603 C C . GLY A 1 80 ? 8.792 7.492 -11.992 1.00 69.81 80 GLY A C 1
ATOM 604 O O . GLY A 1 80 ? 8.950 6.817 -13.007 1.00 69.81 80 GLY A O 1
ATOM 605 N N . ARG A 1 81 ? 9.089 6.983 -10.785 1.00 70.56 81 ARG A N 1
ATOM 606 C CA . ARG A 1 81 ? 9.635 5.628 -10.571 1.00 70.56 81 ARG A CA 1
ATOM 607 C C . ARG A 1 81 ? 8.664 4.507 -10.955 1.00 70.56 81 ARG A C 1
ATOM 609 O O 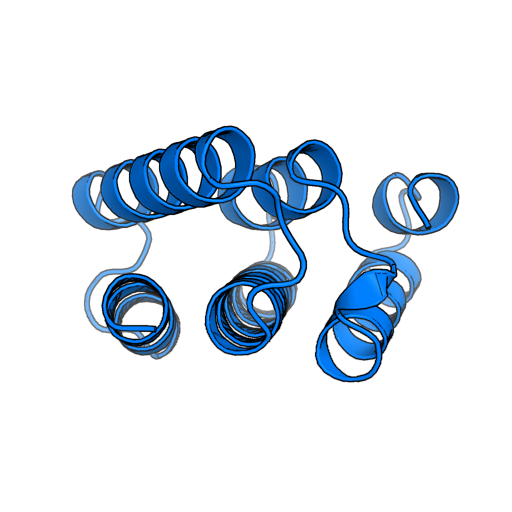. ARG A 1 81 ? 9.075 3.347 -11.046 1.00 70.56 81 ARG A O 1
ATOM 616 N N . LEU A 1 82 ? 7.393 4.844 -11.168 1.00 68.56 82 LEU A N 1
ATOM 617 C CA . LEU A 1 82 ? 6.310 3.909 -11.461 1.00 68.56 82 LEU A CA 1
ATOM 618 C C . LEU A 1 82 ? 5.737 4.048 -12.884 1.00 68.56 82 LEU A C 1
ATOM 620 O O . LEU A 1 82 ? 4.937 3.193 -13.279 1.00 68.56 82 LEU A O 1
ATOM 624 N N . ASP A 1 83 ? 6.156 5.059 -13.652 1.00 67.88 83 ASP A N 1
ATOM 625 C CA . ASP A 1 83 ? 5.515 5.481 -14.905 1.00 67.88 83 ASP A CA 1
ATOM 626 C C . ASP A 1 83 ? 5.347 4.350 -15.927 1.00 67.88 83 ASP A C 1
ATOM 628 O O . ASP A 1 83 ? 6.275 3.600 -16.230 1.00 67.88 83 ASP A O 1
ATOM 632 N N . GLY A 1 84 ? 4.133 4.237 -16.476 1.00 64.56 84 GLY A N 1
ATOM 633 C CA . GLY A 1 84 ? 3.802 3.275 -17.532 1.00 64.56 84 GLY A CA 1
ATOM 634 C C . GLY A 1 84 ? 3.815 1.805 -17.099 1.00 64.56 84 GLY A C 1
ATOM 635 O O . GLY A 1 84 ? 3.819 0.925 -17.957 1.00 64.56 84 GLY A O 1
ATOM 636 N N . THR A 1 85 ? 3.832 1.516 -15.792 1.00 79.44 85 THR A N 1
ATOM 637 C CA . THR A 1 85 ? 3.875 0.141 -15.269 1.00 79.44 85 THR A CA 1
ATOM 638 C C . THR A 1 85 ? 2.614 -0.239 -14.497 1.00 79.44 85 THR A C 1
ATOM 640 O O . THR A 1 85 ? 1.896 0.618 -13.983 1.00 79.44 85 THR A O 1
ATOM 643 N N . ASP A 1 86 ? 2.386 -1.546 -14.318 1.00 84.69 86 ASP A N 1
ATOM 644 C CA . ASP A 1 86 ? 1.337 -2.070 -13.429 1.00 84.69 86 ASP A CA 1
ATOM 645 C C . ASP A 1 86 ? 1.404 -1.485 -12.010 1.00 84.69 86 ASP A C 1
ATOM 647 O O . ASP A 1 86 ? 0.383 -1.365 -11.336 1.00 84.69 86 ASP A O 1
ATOM 651 N N . ARG A 1 87 ? 2.596 -1.077 -11.561 1.00 87.75 87 ARG A N 1
ATOM 652 C CA . ARG A 1 87 ? 2.802 -0.456 -10.251 1.00 87.75 87 ARG A CA 1
ATOM 653 C C . ARG A 1 87 ? 2.163 0.932 -10.155 1.00 87.75 87 ARG A C 1
ATOM 655 O O . ARG A 1 87 ? 1.556 1.215 -9.129 1.00 87.75 87 ARG A O 1
ATOM 662 N N . ALA A 1 88 ? 2.231 1.758 -11.205 1.00 88.88 88 ALA A N 1
ATOM 663 C CA . ALA A 1 88 ? 1.534 3.051 -11.219 1.00 88.88 88 ALA A CA 1
ATOM 664 C C . ALA A 1 88 ? 0.022 2.850 -11.110 1.00 88.88 88 ALA A C 1
ATOM 666 O O . ALA A 1 88 ? -0.614 3.436 -10.240 1.00 88.88 88 ALA A O 1
ATOM 667 N N . ARG A 1 89 ? -0.529 1.916 -11.895 1.00 90.62 89 ARG A N 1
ATOM 668 C CA . ARG A 1 89 ? -1.961 1.596 -11.856 1.00 90.62 89 ARG A CA 1
ATOM 669 C C . ARG A 1 89 ? -2.416 1.133 -10.468 1.00 90.62 89 ARG A C 1
ATOM 671 O O . ARG A 1 89 ? -3.484 1.527 -10.015 1.00 90.62 89 ARG A O 1
ATOM 678 N N . VAL A 1 90 ? -1.637 0.290 -9.787 1.00 92.62 90 VAL A N 1
ATOM 679 C CA . VAL A 1 90 ? -1.971 -0.156 -8.420 1.00 92.62 90 VAL A CA 1
ATOM 680 C C . VAL A 1 90 ? -1.891 1.003 -7.423 1.00 92.62 90 VAL A C 1
ATOM 682 O O . VAL A 1 90 ? -2.767 1.121 -6.571 1.00 92.62 90 VAL A O 1
ATOM 685 N N . ALA A 1 91 ? -0.880 1.869 -7.532 1.00 91.38 91 ALA A N 1
ATOM 686 C CA . ALA A 1 91 ? -0.746 3.037 -6.664 1.00 91.38 91 ALA A CA 1
ATOM 687 C C . ALA A 1 91 ? -1.915 4.024 -6.841 1.00 91.38 91 ALA A C 1
ATOM 689 O O . ALA A 1 91 ? -2.483 4.469 -5.849 1.00 91.38 91 ALA A O 1
ATOM 690 N N . GLU A 1 92 ? -2.330 4.301 -8.078 1.00 92.56 92 GLU A N 1
ATOM 691 C CA . GLU A 1 92 ? -3.509 5.125 -8.382 1.00 92.56 92 GLU A CA 1
ATOM 692 C C . GLU A 1 92 ? -4.786 4.516 -7.787 1.00 92.56 92 GLU A C 1
ATOM 694 O O . GLU A 1 92 ? -5.506 5.178 -7.046 1.00 92.56 92 GLU A O 1
ATOM 699 N N . GLN A 1 93 ? -5.020 3.217 -8.000 1.00 93.38 93 GLN A N 1
ATOM 700 C CA . GLN A 1 93 ? -6.182 2.526 -7.429 1.00 93.38 93 GLN A CA 1
ATOM 701 C C . GLN A 1 93 ? -6.186 2.521 -5.894 1.00 93.38 93 GLN A C 1
ATOM 703 O O . GLN A 1 93 ? -7.250 2.503 -5.274 1.00 93.38 93 GLN A O 1
ATOM 708 N N . ALA A 1 94 ? -5.009 2.506 -5.267 1.00 92.31 94 ALA A N 1
ATOM 709 C CA . ALA A 1 94 ? -4.879 2.600 -3.819 1.00 92.31 94 ALA A CA 1
ATOM 710 C C . ALA A 1 94 ? -5.255 3.994 -3.291 1.00 92.31 94 ALA A C 1
ATOM 712 O O . ALA A 1 94 ? -5.809 4.091 -2.198 1.00 92.31 94 ALA A O 1
ATOM 713 N N . LEU A 1 95 ? -4.996 5.061 -4.056 1.00 92.44 95 LEU A N 1
ATOM 714 C CA . LEU A 1 95 ? -5.402 6.423 -3.691 1.00 92.44 95 LEU A CA 1
ATOM 715 C C . LEU A 1 95 ? -6.925 6.612 -3.735 1.00 92.44 95 LEU A C 1
ATOM 717 O O . LEU A 1 95 ? -7.453 7.367 -2.919 1.00 92.44 95 LEU A O 1
ATOM 721 N N . ASP A 1 96 ? -7.607 5.882 -4.619 1.00 90.94 96 ASP A N 1
ATOM 722 C CA . ASP A 1 96 ? -9.068 5.904 -4.775 1.00 90.94 96 ASP A CA 1
ATOM 723 C C . ASP A 1 96 ? -9.825 4.988 -3.787 1.00 90.94 96 ASP A C 1
ATOM 725 O O . ASP A 1 96 ? -11.058 4.998 -3.751 1.00 90.94 96 ASP A O 1
ATOM 729 N N . SER A 1 97 ? -9.102 4.179 -2.999 1.00 85.06 97 SER A N 1
ATOM 730 C CA . SER A 1 97 ? -9.653 3.238 -2.001 1.00 85.06 97 SER A CA 1
ATOM 731 C C . SER A 1 97 ? -9.961 3.912 -0.661 1.00 85.06 97 SER A C 1
ATOM 733 O O . SER A 1 97 ? -11.005 3.588 -0.046 1.00 85.06 97 SER A O 1
#

Sequence (97 aa):
MQKLLRDRSEAKRVMALAILQRRPDLASVEALSEAVTGSREAFEHLQGLLAAQAVLAARSLSVAEATALREQLQIELATGRLDGTDRARVAEQALDS

Radius of gyration: 11.94 Å; chains: 1; bounding box: 27×26×30 Å